Protein AF-A0A6G3XWK8-F1 (afdb_monomer)

Mean predicted aligned error: 5.61 Å

Organism: NCBI:txid2706086

Foldseek 3Di:
DDWDDDQPDKGKDWDDDPPPDTDMDIDDHPPDDDPDDDPQPDKDKDAAQAAKDKDKDFLDDDDNDDDDDDDDDPPRIDIDIGHHGGMTIDD

Secondary structure (DSSP, 8-state):
-PPPPPSSS-EEEEE--GGG--EEEEE--TT----S---TT--EEEE--SSEEEEEEESSPPPSSS-S--PPPTTSEEEEEEETT-EEEE-

pLDDT: mean 87.78, std 9.43, range [61.06, 98.31]

InterPro domains:
  IPR010300 Cysteine dioxygenase type I [PF05995] (5-91)
  IPR011051 RmlC-like cupin domain superfamily [SSF51182] (3-72)
  IPR014710 RmlC-like jelly roll fold [G3DSA:2.60.120.10] (6-91)

Sequence (91 aa):
ASLPLDPEGRTWIRLDGPGGSEAWLIGWPPGTGTGWHDHADSFGAFTTAAGALKEHSLAVRLPTDGWKTLELTEGVDRSRELATGQGRAFG

Solvent-accessible surface area (backbone atoms only — not comparable to full-atom values): 6249 Å² total; per-residue (Å²): 139,81,81,74,83,45,88,87,44,73,30,74,48,82,48,92,31,72,95,82,44,87,32,70,53,74,48,66,32,92,94,58,84,84,75,91,79,84,60,78,94,46,70,52,69,52,61,29,85,67,66,71,46,80,46,80,44,70,76,63,90,71,79,88,64,97,73,93,77,86,86,78,61,90,80,42,59,42,80,44,81,30,43,54,78,32,65,53,74,50,108

Radius of gyration: 14.74 Å; Cα contacts (8 Å, |Δi|>4): 120; chains: 1; bounding box: 29×39×32 Å

Structure (mmCIF, N/CA/C/O backbone):
data_AF-A0A6G3XWK8-F1
#
_entry.id   AF-A0A6G3XWK8-F1
#
loop_
_atom_site.group_PDB
_atom_site.id
_atom_site.type_symbol
_atom_site.label_atom_id
_atom_site.label_alt_id
_atom_site.label_comp_id
_atom_site.label_asym_id
_atom_site.label_entity_id
_atom_site.label_seq_id
_atom_site.pdbx_PDB_ins_code
_atom_site.Cartn_x
_atom_site.Cartn_y
_atom_site.Cartn_z
_atom_site.occupancy
_atom_site.B_iso_or_equiv
_atom_site.auth_seq_id
_atom_site.auth_comp_id
_atom_site.auth_asym_id
_atom_site.auth_atom_id
_atom_site.pdbx_PDB_model_num
ATOM 1 N N . ALA A 1 1 ? -3.117 -17.591 8.439 1.00 61.06 1 ALA A N 1
ATOM 2 C CA . ALA A 1 1 ? -2.149 -16.800 9.225 1.00 61.06 1 ALA A CA 1
ATOM 3 C C . ALA A 1 1 ? -2.818 -15.495 9.641 1.00 61.06 1 ALA A C 1
ATOM 5 O O . ALA A 1 1 ? -3.557 -14.947 8.833 1.00 61.06 1 ALA A O 1
ATOM 6 N N . SER A 1 2 ? -2.615 -15.029 10.873 1.00 70.81 2 SER A N 1
ATOM 7 C CA . SER A 1 2 ? -3.050 -13.698 11.316 1.00 70.81 2 SER A CA 1
ATOM 8 C C . SER A 1 2 ? -1.866 -12.737 11.249 1.00 70.81 2 SER A C 1
ATOM 10 O O . SER A 1 2 ? -0.775 -13.092 11.694 1.00 70.81 2 SER A O 1
ATOM 12 N N . LEU A 1 3 ? -2.069 -11.540 10.699 1.00 84.06 3 LEU A N 1
ATOM 13 C CA . LEU A 1 3 ? -1.044 -10.500 10.690 1.00 84.06 3 LEU A CA 1
ATOM 14 C C . LEU A 1 3 ? -0.887 -9.935 12.115 1.00 84.06 3 LEU A C 1
ATOM 16 O O . LEU A 1 3 ? -1.891 -9.493 12.678 1.00 84.06 3 LEU A O 1
ATOM 20 N N . PRO A 1 4 ? 0.315 -9.932 12.719 1.00 85.00 4 PRO A N 1
ATOM 21 C CA . PRO A 1 4 ? 0.540 -9.181 13.949 1.00 85.00 4 PRO A CA 1
ATOM 22 C C . PRO A 1 4 ? 0.397 -7.688 13.635 1.00 85.00 4 PRO A C 1
ATOM 24 O O . PRO A 1 4 ? 1.066 -7.180 12.737 1.00 85.00 4 PRO A O 1
ATOM 27 N N . LEU A 1 5 ? -0.511 -7.001 14.324 1.00 84.62 5 LEU A N 1
ATOM 28 C CA . LEU A 1 5 ? -0.742 -5.569 14.140 1.00 84.62 5 LEU A CA 1
ATOM 29 C C . LEU A 1 5 ? 0.111 -4.782 15.139 1.00 84.62 5 LEU A C 1
ATOM 31 O O . LEU A 1 5 ? 0.129 -5.108 16.324 1.00 84.62 5 LEU A O 1
ATOM 35 N N . ASP A 1 6 ? 0.798 -3.757 14.650 1.00 88.44 6 ASP A N 1
ATOM 36 C CA . ASP A 1 6 ? 1.497 -2.741 15.441 1.00 88.44 6 ASP A CA 1
ATOM 37 C C . ASP A 1 6 ? 0.616 -1.485 15.448 1.00 88.44 6 ASP A C 1
ATOM 39 O O . ASP A 1 6 ? 0.133 -1.133 14.380 1.00 88.44 6 ASP A O 1
ATOM 43 N N . PRO A 1 7 ? 0.331 -0.829 16.586 1.00 87.44 7 PRO A N 1
ATOM 44 C CA . PRO A 1 7 ? -0.461 0.403 16.602 1.00 87.44 7 PRO A CA 1
ATOM 45 C C . PRO A 1 7 ? 0.216 1.609 15.930 1.00 87.44 7 PRO A C 1
ATOM 47 O O . PRO A 1 7 ? -0.491 2.543 15.553 1.00 87.44 7 PRO A O 1
ATOM 50 N N . GLU A 1 8 ? 1.544 1.617 15.787 1.00 89.25 8 GLU A N 1
ATOM 51 C CA . GLU A 1 8 ? 2.295 2.789 15.307 1.00 89.25 8 GLU A CA 1
ATOM 52 C C . GLU A 1 8 ? 2.776 2.646 13.859 1.00 89.25 8 GLU A C 1
ATOM 54 O O . GLU A 1 8 ? 2.868 3.634 13.126 1.00 89.25 8 GLU A O 1
ATOM 59 N N . GLY A 1 9 ? 3.075 1.419 13.432 1.00 90.00 9 GLY A N 1
ATOM 60 C CA . GLY A 1 9 ? 3.731 1.140 12.163 1.00 90.00 9 GLY A CA 1
ATOM 61 C C . GLY A 1 9 ? 2.980 0.173 11.256 1.00 90.00 9 GLY A C 1
ATOM 62 O O . GLY A 1 9 ? 2.121 -0.607 11.665 1.00 90.00 9 GLY A O 1
ATOM 63 N N . ARG A 1 10 ? 3.363 0.193 9.976 1.00 94.44 10 ARG A N 1
ATOM 64 C CA . ARG A 1 10 ? 2.975 -0.852 9.026 1.00 94.44 10 ARG A CA 1
ATOM 65 C C . ARG A 1 10 ? 3.579 -2.190 9.468 1.00 94.44 10 ARG A C 1
ATOM 67 O O . ARG A 1 10 ? 4.771 -2.253 9.760 1.00 94.44 10 ARG A O 1
ATOM 74 N N . THR A 1 11 ? 2.807 -3.268 9.376 1.00 95.75 11 THR A N 1
ATOM 75 C CA . THR A 1 11 ? 3.306 -4.641 9.549 1.00 95.75 11 THR A CA 1
ATOM 76 C C . THR A 1 11 ? 3.110 -5.459 8.286 1.00 95.75 11 THR A C 1
ATOM 78 O O . THR A 1 11 ? 2.256 -5.150 7.455 1.00 95.75 11 THR A O 1
ATOM 81 N N . TRP A 1 12 ? 3.928 -6.495 8.102 1.00 95.69 12 TRP A N 1
ATOM 82 C CA . TRP A 1 12 ? 3.829 -7.362 6.935 1.00 95.69 12 TRP A CA 1
ATOM 83 C C . TRP A 1 12 ? 4.240 -8.797 7.241 1.00 95.69 12 TRP A C 1
ATOM 85 O O . TRP A 1 12 ? 5.102 -9.057 8.081 1.00 95.69 12 TRP A O 1
ATOM 95 N N . ILE A 1 13 ? 3.643 -9.728 6.503 1.00 95.69 13 ILE A N 1
ATOM 96 C CA . ILE A 1 13 ? 4.120 -11.104 6.377 1.00 95.69 13 ILE A CA 1
ATOM 97 C C . ILE A 1 13 ? 4.195 -11.472 4.899 1.00 95.69 13 ILE A C 1
ATOM 99 O O . ILE A 1 13 ? 3.343 -11.074 4.099 1.00 95.69 13 ILE A O 1
ATOM 103 N N . ARG A 1 14 ? 5.218 -12.245 4.539 1.00 94.56 14 ARG A N 1
ATOM 104 C CA . ARG A 1 14 ? 5.332 -12.832 3.205 1.00 94.56 14 ARG A CA 1
ATOM 105 C C . ARG A 1 14 ? 4.427 -14.059 3.104 1.00 94.56 14 ARG A C 1
ATOM 107 O O . ARG A 1 14 ? 4.317 -14.826 4.060 1.00 94.56 14 ARG A O 1
ATOM 114 N N . LEU A 1 15 ? 3.803 -14.231 1.947 1.00 92.25 15 LEU A N 1
ATOM 115 C CA . LEU A 1 15 ? 2.996 -15.387 1.572 1.00 92.25 15 LEU A CA 1
ATOM 116 C C . LEU A 1 15 ? 3.654 -16.105 0.388 1.00 92.25 15 LEU A C 1
ATOM 118 O O . LEU A 1 15 ? 4.464 -15.518 -0.336 1.00 92.25 15 LEU A O 1
ATOM 122 N N . ASP A 1 16 ? 3.263 -17.355 0.162 1.00 92.25 16 ASP A N 1
ATOM 123 C CA . ASP A 1 16 ? 3.629 -18.066 -1.060 1.00 92.25 16 ASP A CA 1
ATOM 124 C C . ASP A 1 16 ? 2.911 -17.424 -2.252 1.00 92.25 16 ASP A C 1
ATOM 126 O O . ASP A 1 16 ? 1.679 -17.413 -2.328 1.00 92.25 16 ASP A O 1
ATOM 130 N N . GLY A 1 17 ? 3.687 -16.844 -3.167 1.00 89.69 17 GLY A N 1
ATOM 131 C CA . GLY A 1 17 ? 3.160 -16.220 -4.373 1.00 89.69 17 GLY A CA 1
ATOM 132 C C . GLY A 1 17 ? 3.019 -17.228 -5.519 1.00 89.69 17 GLY A C 1
ATOM 133 O O . GLY A 1 17 ? 3.879 -18.095 -5.702 1.00 89.69 17 GLY A O 1
ATOM 134 N N . PRO A 1 18 ? 1.944 -17.149 -6.321 1.00 88.19 18 PRO A N 1
ATOM 135 C CA . PRO A 1 18 ? 1.763 -18.038 -7.461 1.00 88.19 18 PRO A CA 1
ATOM 136 C C . PRO A 1 18 ? 2.808 -17.761 -8.549 1.00 88.19 18 PRO A C 1
ATOM 138 O O . PRO A 1 18 ? 3.193 -16.615 -8.779 1.00 88.19 18 PRO A O 1
ATOM 141 N N . GLY A 1 19 ? 3.247 -18.804 -9.257 1.00 89.00 19 GLY A N 1
ATOM 142 C CA . GLY A 1 19 ? 4.057 -18.646 -10.473 1.00 89.00 19 GLY A CA 1
ATOM 143 C C . GLY A 1 19 ? 5.394 -17.920 -10.276 1.00 89.00 19 GLY A C 1
ATOM 144 O O . GLY A 1 19 ? 5.873 -17.288 -11.209 1.00 89.00 19 GLY A O 1
ATOM 145 N N . GLY A 1 20 ? 5.976 -17.977 -9.072 1.00 88.19 20 GLY A N 1
ATOM 146 C CA . GLY A 1 20 ? 7.233 -17.292 -8.751 1.00 88.19 20 GLY A CA 1
ATOM 147 C C . GLY A 1 20 ? 7.090 -15.797 -8.448 1.00 88.19 20 GLY A C 1
ATOM 148 O O . GLY A 1 20 ? 8.103 -15.121 -8.291 1.00 88.19 20 GLY A O 1
ATOM 149 N N . SER A 1 21 ? 5.861 -15.280 -8.349 1.00 92.75 21 SER A N 1
ATOM 150 C CA . SER A 1 21 ? 5.607 -13.921 -7.863 1.00 92.75 21 SER A CA 1
ATOM 151 C C . SER A 1 21 ? 5.862 -13.798 -6.360 1.00 92.75 21 SER A C 1
ATOM 153 O O . 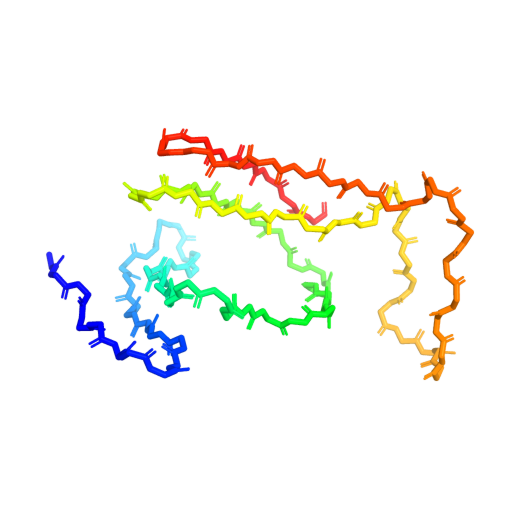SER A 1 21 ? 5.906 -14.788 -5.624 1.00 92.75 21 SER A O 1
ATOM 155 N N . GLU A 1 22 ? 6.008 -12.565 -5.885 1.00 94.75 22 GLU A N 1
ATOM 156 C CA . GLU A 1 22 ? 5.949 -12.284 -4.457 1.00 94.75 22 GLU A CA 1
ATOM 157 C C . GLU A 1 22 ? 4.517 -11.969 -4.032 1.00 94.75 22 GLU A C 1
ATOM 159 O O . GLU A 1 22 ? 3.805 -11.219 -4.699 1.00 94.75 22 GLU A O 1
ATOM 164 N N . ALA A 1 23 ? 4.108 -12.514 -2.888 1.00 95.31 23 ALA A N 1
ATOM 165 C CA . ALA A 1 23 ? 2.841 -12.193 -2.258 1.00 95.31 23 ALA A CA 1
ATOM 166 C C . ALA A 1 23 ? 3.083 -11.750 -0.816 1.00 95.31 23 ALA A C 1
ATOM 168 O O . ALA A 1 23 ? 3.909 -12.316 -0.097 1.00 95.31 23 ALA A O 1
ATOM 169 N N . TRP A 1 24 ? 2.342 -10.734 -0.388 1.00 95.31 24 TRP A N 1
ATOM 170 C CA . TRP A 1 24 ? 2.490 -10.119 0.924 1.00 95.31 24 TRP A CA 1
ATOM 171 C C . TRP A 1 24 ? 1.112 -9.801 1.498 1.00 95.31 24 TRP A C 1
ATOM 173 O O . TRP A 1 24 ? 0.222 -9.348 0.778 1.00 95.31 24 TRP A O 1
ATOM 183 N N . LEU A 1 25 ? 0.945 -10.006 2.803 1.00 95.62 25 LEU A N 1
ATOM 184 C CA . LEU A 1 25 ? -0.136 -9.391 3.565 1.00 95.62 25 LEU A CA 1
ATOM 185 C C . LEU A 1 25 ? 0.464 -8.227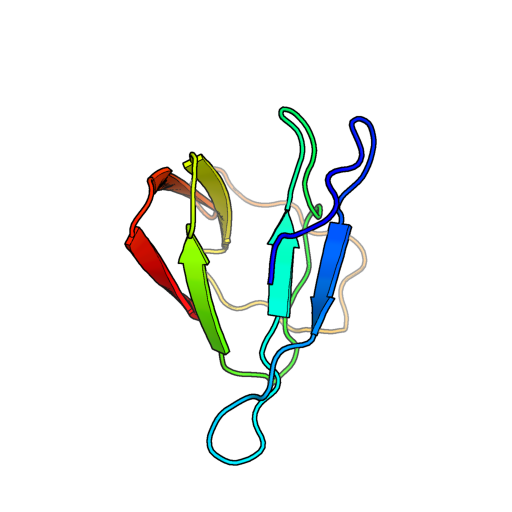 4.340 1.00 95.62 25 LEU A C 1
ATOM 187 O O . LEU A 1 25 ? 1.404 -8.428 5.107 1.00 95.62 25 LEU A O 1
ATOM 191 N N . ILE A 1 26 ? -0.070 -7.029 4.126 1.00 95.81 26 ILE A N 1
ATOM 192 C CA . ILE A 1 26 ? 0.436 -5.792 4.719 1.00 95.81 26 ILE A CA 1
ATOM 193 C C . ILE A 1 26 ? -0.716 -5.104 5.446 1.00 95.81 26 ILE A C 1
ATOM 195 O O . ILE A 1 26 ? -1.832 -5.038 4.927 1.00 95.81 26 ILE A O 1
ATOM 199 N N . GLY A 1 27 ? -0.448 -4.627 6.656 1.00 95.50 27 GLY A N 1
ATOM 200 C CA . GLY A 1 27 ? -1.401 -3.927 7.503 1.00 95.50 27 GLY A CA 1
ATOM 201 C C . GLY A 1 27 ? -0.907 -2.529 7.822 1.00 95.50 27 GLY A C 1
ATOM 202 O O . GLY A 1 27 ? 0.280 -2.325 8.070 1.00 95.50 27 GLY A O 1
ATOM 203 N N . TRP A 1 28 ? -1.841 -1.584 7.832 1.00 95.50 28 TRP A N 1
ATOM 204 C CA . TRP A 1 28 ? -1.610 -0.192 8.191 1.00 95.50 28 TRP A CA 1
ATOM 205 C C . TRP A 1 28 ? -2.576 0.202 9.305 1.00 95.50 28 TRP A C 1
ATOM 207 O O . TRP A 1 28 ? -3.791 0.066 9.127 1.00 95.50 28 TRP A O 1
ATOM 217 N N . PRO A 1 29 ? -2.075 0.707 10.439 1.00 95.25 29 PRO A N 1
ATOM 218 C CA . PRO A 1 29 ? -2.909 1.392 11.414 1.00 95.25 29 PRO A CA 1
ATOM 219 C C . PRO A 1 29 ? -3.545 2.647 10.814 1.00 95.25 29 PRO A C 1
ATOM 221 O O . PRO A 1 29 ? -2.966 3.252 9.899 1.00 95.25 29 PRO A O 1
ATOM 224 N N . PRO A 1 30 ? -4.705 3.087 11.335 1.00 93.94 30 PRO A N 1
ATOM 225 C CA . PRO A 1 30 ? -5.317 4.341 10.919 1.00 93.94 30 PRO A CA 1
ATOM 226 C C . PRO A 1 30 ? -4.329 5.514 10.983 1.00 93.94 30 PRO A C 1
ATOM 228 O O . PRO A 1 30 ? -3.648 5.708 11.985 1.00 93.94 30 PRO A O 1
ATOM 231 N N . GLY A 1 31 ? -4.259 6.300 9.907 1.00 93.19 31 GLY A N 1
ATOM 232 C CA . GLY A 1 31 ? -3.361 7.457 9.801 1.00 93.19 31 GLY A CA 1
ATOM 233 C C . GLY A 1 31 ? -1.948 7.144 9.295 1.00 93.19 31 GLY A C 1
ATOM 234 O O . GLY A 1 31 ? -1.193 8.075 9.025 1.00 93.19 31 GLY A O 1
ATOM 235 N N . THR A 1 32 ? -1.595 5.870 9.110 1.00 94.44 32 THR A N 1
ATOM 236 C CA . THR A 1 32 ? -0.305 5.471 8.526 1.00 94.44 32 THR A CA 1
ATOM 237 C C . THR A 1 32 ? -0.411 5.245 7.017 1.00 94.44 32 THR A C 1
ATOM 239 O O . THR A 1 32 ? -1.496 5.084 6.459 1.00 94.44 32 THR A O 1
ATOM 242 N N . GLY A 1 33 ? 0.733 5.237 6.333 1.00 93.12 33 GLY A N 1
ATOM 243 C CA . GLY A 1 33 ? 0.797 5.032 4.891 1.00 93.12 33 GLY A CA 1
ATOM 244 C C . GLY A 1 33 ? 2.221 4.771 4.422 1.00 93.12 33 GLY A C 1
ATOM 245 O O . GLY A 1 33 ? 3.124 4.527 5.218 1.00 93.12 33 GLY A O 1
ATOM 246 N N . THR A 1 34 ? 2.426 4.803 3.111 1.00 92.31 34 THR A N 1
ATOM 247 C CA . THR A 1 34 ? 3.730 4.520 2.490 1.00 92.31 34 THR A CA 1
ATOM 248 C C . THR A 1 34 ? 4.495 5.771 2.071 1.00 92.31 34 THR A C 1
ATOM 250 O O . THR A 1 34 ? 5.688 5.683 1.805 1.00 92.31 34 THR A O 1
ATOM 253 N N . GLY A 1 35 ? 3.806 6.909 1.944 1.00 89.31 35 GLY A N 1
ATOM 254 C CA . GLY A 1 35 ? 4.279 8.014 1.111 1.00 89.31 35 GLY A CA 1
ATOM 255 C C . GLY A 1 35 ? 4.280 7.655 -0.384 1.00 89.31 35 GLY A C 1
ATOM 256 O O . GLY A 1 35 ? 3.915 6.539 -0.776 1.00 89.31 35 GLY A O 1
ATOM 257 N N . TRP A 1 36 ? 4.680 8.614 -1.221 1.00 87.94 36 TRP A N 1
ATOM 258 C CA . TRP A 1 36 ? 4.835 8.416 -2.664 1.00 87.94 36 TRP A CA 1
ATOM 259 C C . TRP A 1 36 ? 6.020 7.499 -2.972 1.00 87.94 36 TRP A C 1
ATOM 261 O O . TRP A 1 36 ? 7.097 7.661 -2.405 1.00 87.94 36 TRP A O 1
ATOM 271 N N . HIS A 1 37 ? 5.812 6.549 -3.877 1.00 88.75 37 HIS A N 1
ATOM 272 C CA . HIS A 1 37 ? 6.829 5.626 -4.374 1.00 88.75 37 HIS A CA 1
ATOM 273 C C . HIS A 1 37 ? 6.397 5.078 -5.740 1.00 88.75 37 HIS A C 1
ATOM 275 O O . HIS A 1 37 ? 5.215 5.140 -6.093 1.00 88.75 37 HIS A O 1
ATOM 281 N N . ASP A 1 38 ? 7.350 4.547 -6.499 1.00 87.12 38 ASP A N 1
ATOM 282 C CA . ASP A 1 38 ? 7.087 3.797 -7.725 1.00 87.12 38 ASP A CA 1
ATOM 283 C C . ASP A 1 38 ? 7.261 2.283 -7.508 1.00 87.12 38 ASP A C 1
ATOM 285 O O . ASP A 1 38 ? 7.521 1.819 -6.396 1.00 87.12 38 ASP A O 1
ATOM 289 N N . HIS A 1 39 ? 7.056 1.514 -8.579 1.00 89.25 39 HIS A N 1
ATOM 290 C CA . HIS A 1 39 ? 7.247 0.062 -8.604 1.00 89.25 39 HIS A CA 1
ATOM 291 C C . HIS A 1 39 ? 8.327 -0.354 -9.616 1.00 89.25 39 HIS A C 1
ATOM 293 O O . HIS A 1 39 ? 8.391 -1.521 -10.010 1.00 89.25 39 HIS A O 1
ATOM 299 N N . ALA A 1 40 ? 9.163 0.589 -10.063 1.00 86.31 40 ALA A N 1
ATOM 300 C CA . ALA A 1 40 ? 10.067 0.407 -11.194 1.00 86.31 40 ALA A CA 1
ATOM 301 C C . ALA A 1 40 ? 9.364 -0.245 -12.410 1.00 86.31 40 ALA A C 1
ATOM 303 O O . ALA A 1 40 ? 8.286 0.193 -12.816 1.00 86.31 40 ALA A O 1
ATOM 304 N N . ASP A 1 41 ? 9.950 -1.309 -12.962 1.00 86.88 41 ASP A N 1
ATOM 305 C CA . ASP A 1 41 ? 9.384 -2.104 -14.060 1.00 86.88 41 ASP A CA 1
ATOM 306 C C . ASP A 1 41 ? 8.526 -3.288 -13.576 1.00 86.88 41 ASP A C 1
ATOM 308 O O . ASP A 1 41 ? 8.193 -4.189 -14.348 1.00 86.88 41 ASP A O 1
ATOM 312 N N . SER A 1 42 ? 8.178 -3.317 -12.287 1.00 89.44 42 SER A N 1
ATOM 313 C CA . SER A 1 42 ? 7.368 -4.392 -11.715 1.00 89.44 42 SER A CA 1
ATOM 314 C C . SER A 1 42 ? 5.889 -4.189 -12.025 1.00 89.44 42 SER A C 1
ATOM 316 O O . SER A 1 42 ? 5.344 -3.096 -11.869 1.00 89.44 42 SER A O 1
ATOM 318 N N . PHE A 1 43 ? 5.217 -5.285 -12.371 1.00 91.56 43 PHE A N 1
ATOM 319 C CA . PHE A 1 43 ? 3.762 -5.353 -12.467 1.00 91.56 43 PHE A CA 1
ATOM 320 C C . PHE A 1 43 ? 3.206 -6.087 -11.257 1.00 91.56 43 PHE A C 1
ATOM 322 O O . PHE A 1 43 ? 3.807 -7.043 -10.762 1.00 91.56 43 PHE A O 1
ATOM 329 N N . GLY A 1 44 ? 2.033 -5.674 -10.800 1.00 93.56 44 GLY A N 1
ATOM 330 C CA . GLY A 1 44 ? 1.407 -6.311 -9.657 1.00 93.56 44 GLY A CA 1
ATOM 331 C C . GLY A 1 44 ? -0.070 -6.003 -9.549 1.00 93.56 44 GLY A C 1
ATOM 332 O O . GLY A 1 44 ? -0.653 -5.262 -10.339 1.00 93.56 44 GLY A O 1
ATOM 333 N N . ALA A 1 45 ? -0.687 -6.607 -8.547 1.00 95.06 45 ALA A N 1
ATOM 334 C CA . ALA A 1 45 ? -2.050 -6.319 -8.159 1.00 95.06 45 ALA A CA 1
ATOM 335 C C . ALA A 1 45 ? -2.177 -6.444 -6.647 1.00 95.06 45 ALA A C 1
ATOM 337 O O . ALA A 1 45 ? -1.426 -7.175 -6.002 1.00 95.06 45 ALA A O 1
ATOM 338 N N . PHE A 1 46 ? -3.148 -5.737 -6.090 1.00 95.62 46 PHE A N 1
ATOM 339 C CA . PHE A 1 46 ? -3.474 -5.833 -4.676 1.00 95.62 46 PHE A CA 1
ATOM 340 C C . PHE A 1 46 ? -4.984 -5.808 -4.471 1.00 95.62 46 PHE A C 1
ATOM 342 O O . PHE A 1 46 ? -5.734 -5.393 -5.355 1.00 95.62 46 PHE A O 1
ATOM 349 N N . THR A 1 47 ? -5.413 -6.228 -3.283 1.00 97.06 47 THR A N 1
ATOM 350 C CA . THR A 1 47 ? -6.786 -6.093 -2.792 1.00 97.06 47 THR A CA 1
ATOM 351 C C . THR A 1 47 ? -6.769 -5.767 -1.302 1.00 97.06 47 THR A C 1
ATOM 353 O O . THR A 1 47 ? -5.925 -6.279 -0.564 1.00 97.06 47 THR A O 1
ATOM 356 N N . THR A 1 48 ? -7.715 -4.955 -0.838 1.00 97.56 48 THR A N 1
ATOM 357 C CA . THR A 1 48 ? -7.934 -4.718 0.592 1.00 97.56 48 THR A CA 1
ATOM 358 C C . THR A 1 48 ? -8.558 -5.969 1.204 1.00 97.56 48 THR A C 1
ATOM 360 O O . THR A 1 48 ? -9.695 -6.322 0.890 1.00 97.56 48 THR A O 1
ATOM 363 N N . ALA A 1 49 ? -7.820 -6.660 2.072 1.00 95.94 49 ALA A N 1
ATOM 364 C CA . ALA A 1 49 ? -8.304 -7.882 2.718 1.00 95.94 49 ALA A CA 1
ATOM 365 C C . ALA A 1 49 ? -9.299 -7.604 3.859 1.00 95.94 49 ALA A C 1
ATOM 367 O O . ALA A 1 49 ? -10.216 -8.392 4.077 1.00 95.94 49 ALA A O 1
ATOM 368 N N . ALA A 1 50 ? -9.122 -6.496 4.584 1.00 94.94 50 ALA A N 1
ATOM 369 C CA . ALA A 1 50 ? -10.003 -6.055 5.661 1.00 94.94 50 ALA A CA 1
ATO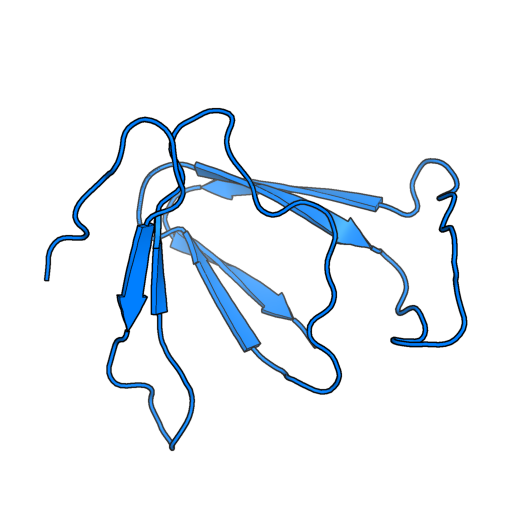M 370 C C . ALA A 1 50 ? -9.870 -4.540 5.879 1.00 94.94 50 ALA A C 1
ATOM 372 O O . ALA A 1 50 ? -8.800 -3.972 5.662 1.00 94.94 50 ALA A O 1
ATOM 373 N N . GLY A 1 51 ? -10.948 -3.900 6.338 1.00 95.44 51 GLY A N 1
ATOM 374 C CA . GLY A 1 51 ? -10.991 -2.455 6.561 1.00 95.44 51 GLY A CA 1
ATOM 375 C C . GLY A 1 51 ? -11.143 -1.664 5.260 1.00 95.44 51 GLY A C 1
ATOM 376 O O . GLY A 1 51 ? -11.848 -2.098 4.341 1.00 95.44 51 GLY A O 1
ATOM 377 N N . ALA A 1 52 ? -10.501 -0.497 5.211 1.00 96.81 52 ALA A N 1
ATOM 378 C CA . ALA A 1 52 ? -10.478 0.397 4.061 1.00 96.81 52 ALA A CA 1
ATOM 379 C C . ALA A 1 52 ? -9.100 1.057 3.928 1.00 96.81 52 ALA A C 1
ATOM 381 O O . ALA A 1 52 ? -8.464 1.378 4.933 1.00 96.81 52 ALA A O 1
ATOM 382 N N . LEU A 1 53 ? -8.660 1.261 2.688 1.00 96.69 53 LEU A N 1
ATOM 383 C CA . LEU A 1 53 ? -7.443 1.996 2.355 1.00 96.69 53 LEU A CA 1
ATOM 384 C C . LEU A 1 53 ? -7.784 3.180 1.459 1.00 96.69 53 LEU A C 1
ATOM 386 O O . LEU A 1 53 ? -8.578 3.043 0.529 1.00 96.69 53 LEU A O 1
ATOM 390 N N . LYS A 1 54 ? -7.102 4.301 1.685 1.00 96.19 54 LYS A N 1
ATOM 391 C CA . LYS A 1 54 ? -7.091 5.417 0.748 1.00 96.19 54 LYS A CA 1
ATOM 392 C C . LYS A 1 54 ? -5.845 5.334 -0.123 1.00 96.19 54 LYS A C 1
ATOM 394 O O . LYS A 1 54 ? -4.723 5.404 0.374 1.00 96.19 54 LYS A O 1
ATOM 399 N N . GLU A 1 55 ? -6.043 5.193 -1.424 1.00 94.69 55 GLU A N 1
ATOM 400 C CA . GLU A 1 55 ? -4.972 5.200 -2.411 1.00 94.69 55 GLU A CA 1
ATOM 401 C C . GLU A 1 55 ? -4.849 6.579 -3.057 1.00 94.69 55 GLU A C 1
ATOM 403 O O . GLU A 1 55 ? -5.828 7.117 -3.578 1.00 94.69 55 GLU A O 1
ATOM 408 N N . HIS A 1 56 ? -3.615 7.078 -3.112 1.00 91.56 56 HIS A N 1
ATOM 409 C CA . HIS A 1 56 ? -3.206 8.158 -4.001 1.00 91.56 56 HIS A CA 1
ATOM 410 C C . HIS A 1 56 ? -2.295 7.582 -5.091 1.00 91.56 56 HIS A C 1
ATOM 412 O O . HIS A 1 56 ? -1.329 6.882 -4.798 1.00 91.56 56 HIS A O 1
ATOM 418 N N . SER A 1 57 ? -2.619 7.839 -6.357 1.00 89.62 57 SER A N 1
ATOM 419 C CA . SER A 1 57 ? -1.857 7.343 -7.512 1.00 89.62 57 SER A CA 1
ATOM 420 C C . SER A 1 57 ? -1.747 8.414 -8.587 1.00 89.62 57 SER A C 1
ATOM 422 O O . SER A 1 57 ? -2.627 9.260 -8.700 1.00 89.62 57 SER A O 1
ATOM 424 N N . LEU A 1 58 ? -0.699 8.378 -9.405 1.00 86.69 58 LEU A N 1
ATOM 425 C CA . LEU A 1 58 ? -0.566 9.315 -10.517 1.00 86.69 58 LEU A CA 1
ATOM 426 C C . LEU A 1 58 ? -1.377 8.863 -11.726 1.00 86.69 58 LEU A C 1
ATOM 428 O O . LEU A 1 58 ? -1.457 7.675 -12.051 1.00 86.69 58 LEU A O 1
ATOM 432 N N . ALA A 1 59 ? -1.983 9.827 -12.416 1.00 76.25 59 ALA A N 1
ATOM 433 C CA . ALA A 1 59 ? -2.685 9.572 -13.661 1.00 76.25 59 ALA A CA 1
ATOM 434 C C . ALA A 1 59 ? -1.748 9.279 -14.835 1.00 76.25 59 ALA A C 1
ATOM 436 O O . ALA A 1 59 ? -2.176 8.665 -15.816 1.00 76.25 59 ALA A O 1
ATOM 437 N N . VAL A 1 60 ? -0.493 9.698 -14.698 1.00 75.50 60 VAL A N 1
ATOM 438 C CA . VAL A 1 60 ? 0.569 9.635 -15.697 1.00 75.50 60 VAL A CA 1
ATOM 439 C C . VAL A 1 60 ? 1.717 8.770 -15.193 1.00 75.50 60 VAL A C 1
ATOM 441 O O . VAL A 1 60 ? 2.012 8.748 -13.997 1.00 75.50 60 VAL A O 1
ATOM 444 N N . ARG A 1 61 ? 2.379 8.064 -16.113 1.00 73.19 61 ARG A N 1
ATOM 445 C CA . ARG A 1 61 ? 3.633 7.372 -15.813 1.00 73.19 61 ARG A CA 1
ATOM 446 C C . ARG A 1 61 ? 4.756 8.398 -15.837 1.00 73.19 61 ARG A C 1
ATOM 448 O O . ARG A 1 61 ? 4.913 9.115 -16.823 1.00 73.19 61 ARG A O 1
ATOM 455 N N . LEU A 1 62 ? 5.510 8.460 -14.750 1.00 77.31 62 LEU A N 1
ATOM 456 C CA . LEU A 1 62 ? 6.722 9.259 -14.672 1.00 77.31 62 LEU A CA 1
ATOM 457 C C . LEU A 1 62 ? 7.944 8.362 -14.880 1.00 77.31 62 LEU A C 1
ATOM 459 O O . LEU A 1 62 ? 7.861 7.162 -14.603 1.00 77.31 62 LEU A O 1
ATOM 463 N N . PRO A 1 63 ? 9.065 8.921 -15.359 1.00 74.00 63 PRO A N 1
ATOM 464 C CA . PRO A 1 63 ? 10.352 8.246 -15.285 1.00 74.00 63 PRO A CA 1
ATOM 465 C C . PRO A 1 63 ? 10.657 7.840 -13.838 1.00 74.00 63 PRO A C 1
ATOM 467 O O . PRO A 1 63 ? 10.362 8.584 -12.903 1.00 74.00 63 PRO A O 1
ATOM 470 N N . THR A 1 64 ? 11.239 6.662 -13.658 1.00 73.25 64 THR A N 1
ATOM 471 C CA . THR A 1 64 ? 11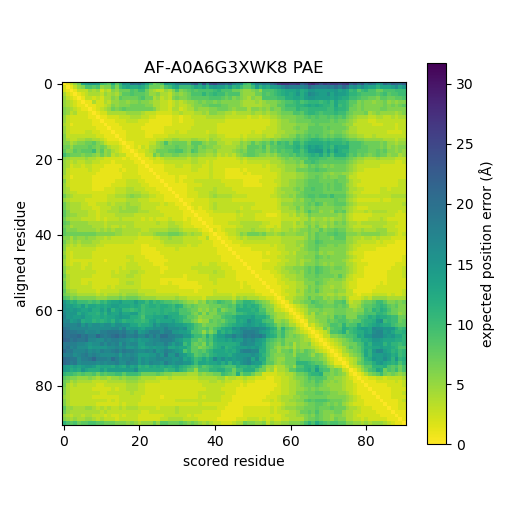.675 6.138 -12.355 1.00 73.25 64 THR A CA 1
ATOM 472 C C . THR A 1 64 ? 12.923 6.842 -11.829 1.00 73.25 64 THR A C 1
ATOM 474 O O . THR A 1 64 ? 13.150 6.887 -10.625 1.00 73.25 64 THR A O 1
ATOM 477 N N . ASP A 1 65 ? 13.717 7.447 -12.712 1.00 74.00 65 ASP A N 1
ATOM 478 C CA . ASP A 1 65 ? 14.928 8.187 -12.377 1.00 74.00 65 ASP A CA 1
ATOM 479 C C . ASP A 1 65 ? 14.933 9.612 -12.963 1.00 74.00 65 ASP A C 1
ATOM 481 O O . ASP A 1 65 ? 14.019 10.053 -13.660 1.00 74.00 65 ASP A O 1
ATOM 485 N N . GLY A 1 66 ? 15.970 10.384 -12.628 1.00 72.31 66 GLY A N 1
ATOM 486 C CA . GLY A 1 66 ? 16.237 11.676 -13.270 1.00 72.31 66 GLY A CA 1
ATOM 487 C C . GLY A 1 66 ? 15.463 12.884 -12.728 1.00 72.31 66 GLY A C 1
ATOM 488 O O . GLY A 1 66 ? 15.644 13.988 -13.242 1.00 72.31 66 GLY A O 1
ATOM 489 N N . TRP A 1 67 ? 14.664 12.733 -11.669 1.00 73.50 67 TRP A N 1
ATOM 490 C CA . TRP A 1 67 ? 13.957 13.839 -11.013 1.00 73.50 67 TRP A CA 1
ATOM 491 C C . TRP A 1 67 ? 14.330 13.959 -9.527 1.00 73.50 67 TRP A C 1
ATOM 493 O O . TRP A 1 67 ? 14.571 12.967 -8.847 1.00 73.50 67 TRP A O 1
ATOM 503 N N . LYS A 1 68 ? 14.420 15.199 -9.019 1.00 66.56 68 LYS A N 1
ATOM 504 C CA . LYS A 1 68 ? 14.686 15.498 -7.592 1.00 66.56 68 LYS A CA 1
ATOM 505 C C . LYS A 1 68 ? 13.437 15.929 -6.827 1.00 66.56 68 LYS A C 1
ATOM 507 O O . LYS A 1 68 ? 13.320 15.643 -5.642 1.00 66.56 68 LYS A O 1
ATOM 512 N N . THR A 1 69 ? 12.525 16.610 -7.515 1.00 72.00 69 THR A N 1
ATOM 513 C CA . THR A 1 69 ? 11.263 17.102 -6.966 1.00 72.00 69 THR A CA 1
ATOM 514 C C . THR A 1 69 ? 10.189 16.915 -8.022 1.00 72.00 69 THR A C 1
ATOM 516 O O . THR A 1 69 ? 10.440 17.151 -9.204 1.00 72.00 69 THR A O 1
ATOM 519 N N . LEU A 1 70 ? 9.005 16.502 -7.585 1.00 73.44 70 LEU A N 1
ATOM 520 C CA . LEU A 1 70 ? 7.820 16.395 -8.417 1.00 73.44 70 LEU A CA 1
ATOM 521 C C . LEU A 1 70 ? 6.740 17.300 -7.829 1.00 73.44 70 LEU A C 1
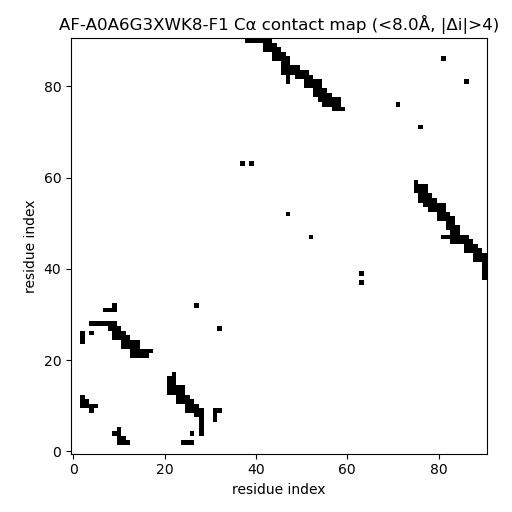ATOM 523 O O . LEU A 1 70 ? 6.269 17.061 -6.719 1.00 73.44 70 LEU A O 1
ATOM 527 N N . GLU A 1 71 ? 6.348 18.321 -8.582 1.00 71.62 71 GLU A N 1
ATOM 528 C CA . GLU A 1 71 ? 5.160 19.118 -8.290 1.00 71.62 71 GLU A CA 1
ATOM 529 C C . GLU A 1 71 ? 4.054 18.695 -9.252 1.00 71.62 71 GLU A C 1
ATOM 531 O O . GLU A 1 71 ? 4.211 18.747 -10.472 1.00 71.62 71 GLU A O 1
ATOM 536 N N . LEU A 1 72 ? 2.943 18.219 -8.699 1.00 68.69 72 LEU A N 1
ATOM 537 C CA . LEU A 1 72 ? 1.797 17.781 -9.481 1.00 68.69 72 LEU A CA 1
ATOM 538 C C . LEU A 1 72 ? 0.841 18.949 -9.660 1.00 68.69 72 LEU A C 1
ATOM 540 O O . LEU A 1 72 ? 0.473 19.612 -8.691 1.00 68.69 72 LEU A O 1
ATOM 544 N N . THR A 1 73 ? 0.397 19.171 -10.893 1.00 70.56 73 THR A N 1
ATOM 545 C CA . THR A 1 73 ? -0.782 20.003 -11.126 1.00 70.56 73 THR A CA 1
ATOM 546 C C . THR A 1 73 ? -1.996 19.341 -10.476 1.00 70.56 73 THR A C 1
ATOM 548 O O . THR A 1 73 ? -2.111 18.112 -10.450 1.00 70.56 73 THR A O 1
ATOM 551 N N . GLU A 1 74 ? -2.910 20.157 -9.963 1.00 70.19 74 GLU A N 1
ATOM 552 C CA . GLU A 1 74 ? -4.178 19.688 -9.413 1.00 70.19 74 GLU A CA 1
ATOM 553 C C . GLU A 1 74 ? -4.917 18.793 -10.428 1.00 70.19 74 GLU A C 1
ATOM 555 O O . GLU A 1 74 ? -5.012 19.121 -11.614 1.00 70.19 74 GLU A O 1
ATOM 560 N N . GLY A 1 75 ? -5.392 17.626 -9.979 1.00 69.31 75 GLY A N 1
ATOM 561 C CA . GLY A 1 75 ? -6.109 16.660 -10.819 1.00 69.31 75 GLY A CA 1
ATOM 562 C C . GLY A 1 75 ? -5.229 15.679 -11.606 1.00 69.31 75 GLY A C 1
ATOM 563 O O . GLY A 1 75 ? -5.764 14.833 -12.328 1.00 69.31 75 GLY A O 1
ATOM 564 N N . VAL A 1 76 ? -3.898 15.748 -11.474 1.00 75.31 76 VAL A N 1
ATOM 565 C CA . VAL A 1 76 ?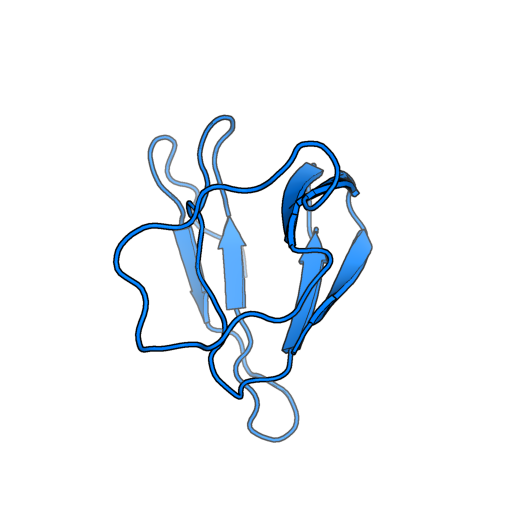 -2.988 14.705 -11.992 1.00 75.31 76 VAL A CA 1
ATOM 566 C C . VAL A 1 76 ? -2.976 13.481 -11.074 1.00 75.31 76 VAL A C 1
ATOM 568 O O . VAL A 1 76 ? -2.710 12.366 -11.528 1.00 75.31 76 VAL A O 1
ATOM 571 N N . ASP A 1 77 ? -3.284 13.649 -9.793 1.00 77.31 77 ASP A N 1
ATOM 572 C CA . ASP A 1 77 ? -3.470 12.548 -8.866 1.00 77.31 77 ASP A CA 1
ATOM 573 C C . ASP A 1 77 ? -4.883 11.955 -8.966 1.00 77.31 77 ASP A C 1
ATOM 575 O O . ASP A 1 77 ? -5.876 12.598 -9.300 1.00 77.31 77 ASP A O 1
ATOM 579 N N . ARG A 1 78 ? -4.971 10.661 -8.680 1.00 82.81 78 ARG A N 1
ATOM 580 C CA . ARG A 1 78 ? -6.222 9.940 -8.492 1.00 82.81 78 ARG A CA 1
ATOM 581 C C . ARG A 1 78 ? -6.291 9.525 -7.036 1.00 82.81 78 ARG A C 1
ATOM 583 O O . ARG A 1 78 ? -5.387 8.839 -6.558 1.00 82.81 78 ARG A O 1
ATOM 590 N N . SER A 1 79 ? -7.384 9.889 -6.377 1.00 91.06 79 SER A N 1
ATOM 591 C CA . SER A 1 79 ? -7.729 9.410 -5.039 1.00 91.06 79 SER A CA 1
ATOM 592 C C . SER A 1 79 ? -8.792 8.319 -5.144 1.00 91.06 79 SER A C 1
ATOM 594 O O . SER A 1 79 ? -9.788 8.493 -5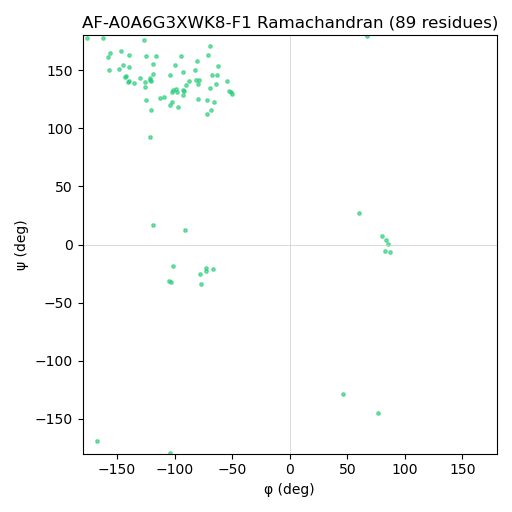.851 1.00 91.06 79 SER A O 1
ATOM 596 N N . ARG A 1 80 ? -8.607 7.206 -4.433 1.00 92.81 80 ARG A N 1
ATOM 597 C CA . ARG A 1 80 ? -9.600 6.125 -4.333 1.00 92.81 80 ARG A CA 1
ATOM 598 C C . ARG A 1 80 ? -9.734 5.651 -2.898 1.00 92.81 80 ARG A C 1
ATOM 6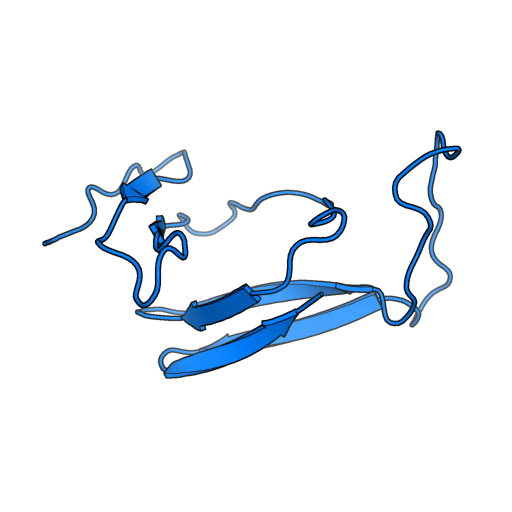00 O O . ARG A 1 80 ? -8.730 5.464 -2.224 1.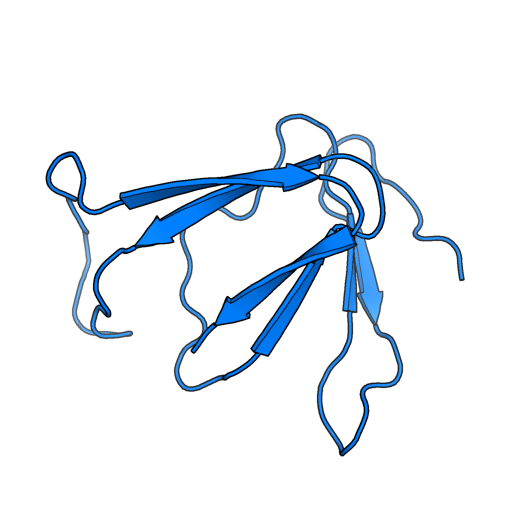00 92.81 80 ARG A O 1
ATOM 607 N N . GLU A 1 81 ? -10.967 5.402 -2.481 1.00 96.75 81 GLU A N 1
ATOM 608 C CA . GLU A 1 81 ? -11.254 4.605 -1.290 1.00 96.75 81 GLU A CA 1
ATOM 609 C C . GLU A 1 81 ? -11.442 3.149 -1.723 1.00 96.75 81 GLU A C 1
ATOM 611 O O . GLU A 1 81 ? -12.192 2.864 -2.660 1.00 96.75 81 GLU A O 1
ATOM 616 N N . LEU A 1 82 ? -10.729 2.239 -1.069 1.00 97.38 82 LEU A N 1
ATOM 617 C CA . LEU A 1 82 ? -10.699 0.814 -1.380 1.00 97.38 82 LEU A CA 1
ATOM 618 C C . LEU A 1 82 ? -11.158 0.039 -0.150 1.00 97.38 82 LEU A C 1
ATOM 620 O O . LEU A 1 82 ? -10.363 -0.289 0.736 1.00 97.38 82 LEU A O 1
ATOM 624 N N . ALA A 1 83 ? -12.457 -0.242 -0.100 1.00 98.12 83 ALA A N 1
ATOM 625 C CA . ALA A 1 83 ? -13.064 -1.088 0.913 1.00 98.12 83 ALA A CA 1
ATOM 626 C C . ALA A 1 83 ? -12.639 -2.555 0.748 1.00 98.12 83 ALA A C 1
ATOM 628 O O . ALA A 1 83 ? -12.035 -2.957 -0.248 1.00 98.12 83 ALA A O 1
ATOM 629 N N . THR A 1 84 ? -12.986 -3.374 1.738 1.00 98.31 84 THR A N 1
ATOM 630 C CA . THR A 1 84 ? -12.725 -4.819 1.726 1.00 98.31 84 THR A CA 1
ATOM 631 C C . THR A 1 84 ? -13.197 -5.473 0.420 1.00 98.31 84 THR A C 1
ATOM 633 O O . THR A 1 84 ? -14.331 -5.278 -0.015 1.00 98.31 84 THR A O 1
ATOM 636 N N . GLY A 1 85 ? -12.310 -6.252 -0.204 1.00 98.19 85 GLY A N 1
ATOM 637 C CA . GLY A 1 85 ? -12.531 -6.916 -1.492 1.00 98.19 85 GLY A CA 1
ATOM 638 C C . GLY A 1 85 ? -12.281 -6.043 -2.726 1.00 98.19 85 GLY A C 1
ATOM 639 O O . GLY A 1 85 ? -12.338 -6.556 -3.841 1.00 98.19 85 GLY A O 1
ATOM 640 N N . GLN A 1 86 ? -12.000 -4.747 -2.560 1.00 98.31 86 GLN A N 1
ATOM 641 C CA . GLN A 1 86 ? -11.633 -3.860 -3.663 1.00 98.31 86 GLN A CA 1
ATOM 642 C C . GLN A 1 86 ? -10.117 -3.802 -3.844 1.00 98.31 86 GLN A C 1
ATOM 644 O O . GLN A 1 86 ? -9.347 -3.892 -2.889 1.00 98.31 86 GLN A O 1
ATOM 649 N N . GLY A 1 87 ? -9.688 -3.622 -5.088 1.00 95.62 87 GLY A N 1
ATOM 650 C CA . GLY A 1 87 ? -8.287 -3.665 -5.468 1.00 95.62 87 GLY A CA 1
ATOM 651 C C . GLY A 1 87 ? -8.087 -3.333 -6.939 1.00 95.62 87 GLY A C 1
ATOM 652 O O . GLY A 1 87 ? -9.054 -3.107 -7.671 1.00 95.62 87 GLY A O 1
ATOM 653 N N . ARG A 1 88 ? -6.830 -3.298 -7.383 1.00 95.00 88 ARG A N 1
ATOM 654 C CA . ARG A 1 88 ? -6.485 -3.090 -8.795 1.00 95.00 88 ARG A CA 1
ATOM 655 C C . ARG A 1 88 ? -5.107 -3.642 -9.138 1.00 95.00 88 ARG A C 1
ATOM 657 O O . ARG A 1 88 ? -4.280 -3.873 -8.257 1.00 95.00 88 ARG A O 1
ATOM 664 N N . ALA A 1 89 ? -4.863 -3.768 -10.437 1.00 94.12 89 ALA A N 1
ATOM 665 C CA . ALA A 1 89 ? -3.528 -3.947 -10.988 1.00 94.12 89 ALA A CA 1
ATOM 666 C C . ALA A 1 89 ? -2.769 -2.607 -11.103 1.00 94.12 89 ALA A C 1
ATOM 668 O O . ALA A 1 89 ? -3.378 -1.528 -11.145 1.00 94.12 89 ALA A O 1
ATOM 669 N N . PHE A 1 90 ? -1.442 -2.687 -11.158 1.00 89.88 90 PHE A N 1
ATOM 670 C CA . PHE A 1 90 ? -0.495 -1.592 -11.374 1.00 89.88 90 PHE A CA 1
ATOM 671 C C . PHE A 1 90 ? 0.741 -2.075 -12.162 1.00 89.88 90 PHE A C 1
ATOM 673 O O . PHE A 1 90 ? 0.966 -3.283 -12.274 1.00 89.88 90 PHE A O 1
ATOM 680 N N . GLY A 1 91 ? 1.537 -1.118 -12.656 1.00 82.38 91 GLY A N 1
ATOM 681 C CA . GLY A 1 91 ? 2.698 -1.334 -13.537 1.00 82.38 91 GLY A CA 1
ATOM 682 C C . GLY A 1 91 ? 2.453 -0.863 -14.968 1.00 82.38 91 GLY A C 1
ATOM 683 O O . GLY A 1 91 ? 1.290 -0.969 -15.417 1.00 82.38 91 GLY A O 1
#